Protein AF-A0A3D0JY94-F1 (afdb_monomer_lite)

Radius of gyration: 28.94 Å; chains: 1; bounding box: 72×72×59 Å

Structure (mmCIF, N/CA/C/O backbone):
data_AF-A0A3D0JY94-F1
#
_entry.id   AF-A0A3D0JY94-F1
#
loop_
_atom_site.group_PDB
_atom_site.id
_atom_site.type_symbol
_atom_site.label_atom_id
_atom_site.label_alt_id
_atom_site.label_comp_id
_atom_site.label_asym_id
_atom_site.label_entity_id
_atom_site.label_seq_id
_atom_site.pdbx_PDB_ins_code
_atom_site.Cartn_x
_atom_site.Cartn_y
_atom_site.Cartn_z
_atom_site.occupancy
_atom_site.B_iso_or_equiv
_atom_site.auth_seq_id
_atom_site.auth_comp_id
_atom_site.auth_asym_id
_atom_site.auth_atom_id
_atom_site.pdbx_PDB_model_num
ATOM 1 N N . MET A 1 1 ? 49.012 -56.132 -33.735 1.00 49.56 1 MET A N 1
ATOM 2 C CA . MET A 1 1 ? 49.376 -55.146 -32.696 1.00 49.56 1 MET A CA 1
ATOM 3 C C . MET A 1 1 ? 49.493 -53.777 -33.346 1.00 49.56 1 MET A C 1
ATOM 5 O O . MET A 1 1 ? 50.534 -53.478 -33.905 1.00 49.56 1 MET A O 1
ATOM 9 N N . GLN A 1 2 ? 48.426 -52.984 -33.308 1.00 42.31 2 GLN A N 1
ATOM 10 C CA . GLN A 1 2 ? 48.470 -51.526 -33.438 1.00 42.31 2 GLN A CA 1
ATOM 11 C C . GLN A 1 2 ? 47.321 -51.011 -32.575 1.00 42.31 2 GLN A C 1
ATOM 13 O O . GLN A 1 2 ? 46.149 -51.173 -32.894 1.00 42.31 2 GLN A O 1
ATOM 18 N N . THR A 1 3 ? 47.684 -50.543 -31.389 1.00 49.31 3 THR A N 1
ATOM 19 C CA . THR A 1 3 ? 46.807 -49.867 -30.441 1.00 49.31 3 THR A CA 1
ATOM 20 C C . THR A 1 3 ? 46.633 -48.438 -30.937 1.00 49.31 3 THR A C 1
ATOM 22 O O . THR A 1 3 ? 47.500 -47.601 -30.687 1.00 49.31 3 THR A O 1
ATOM 25 N N . GLU A 1 4 ? 45.559 -48.156 -31.673 1.00 49.81 4 GLU A N 1
ATOM 26 C CA . GLU A 1 4 ? 45.182 -46.770 -31.932 1.00 49.81 4 GLU A CA 1
ATOM 27 C C . GLU A 1 4 ? 44.630 -46.164 -30.643 1.00 49.81 4 GLU A C 1
ATOM 29 O O . GLU A 1 4 ? 43.630 -46.587 -30.065 1.00 49.81 4 GLU A O 1
ATOM 34 N N . SER A 1 5 ? 45.403 -45.198 -30.168 1.00 51.41 5 SER A N 1
ATOM 35 C CA . SER A 1 5 ? 45.159 -44.312 -29.049 1.00 51.41 5 SER A CA 1
ATOM 36 C C . SER A 1 5 ? 43.726 -43.787 -29.030 1.00 51.41 5 SER A C 1
ATOM 38 O O . SER A 1 5 ? 43.324 -43.022 -29.906 1.00 51.41 5 SER A O 1
ATOM 40 N N . SER A 1 6 ? 43.008 -44.141 -27.965 1.00 55.09 6 SER A N 1
ATOM 41 C CA . SER A 1 6 ? 41.777 -43.502 -27.506 1.00 55.09 6 SER A CA 1
ATOM 42 C C . SER A 1 6 ? 42.009 -41.995 -27.328 1.00 55.09 6 SER A C 1
ATOM 44 O O . SER A 1 6 ? 42.451 -41.545 -26.270 1.00 55.09 6 SER A O 1
ATOM 46 N N . GLN A 1 7 ? 41.758 -41.206 -28.376 1.00 57.44 7 GLN A N 1
ATOM 47 C CA . GLN A 1 7 ? 41.778 -39.748 -28.309 1.00 57.44 7 GLN A CA 1
ATOM 48 C C . GLN A 1 7 ? 40.611 -39.287 -27.432 1.00 57.44 7 GLN A C 1
ATOM 50 O O . GLN A 1 7 ? 39.454 -39.326 -27.841 1.00 57.44 7 GLN A O 1
ATOM 55 N N . ALA A 1 8 ? 40.921 -38.860 -26.207 1.00 62.50 8 ALA A N 1
ATOM 56 C CA . ALA A 1 8 ? 39.971 -38.149 -25.364 1.00 62.50 8 ALA A CA 1
ATOM 57 C C . ALA A 1 8 ? 39.478 -36.884 -26.102 1.00 62.50 8 ALA A C 1
ATOM 59 O O . ALA A 1 8 ? 40.292 -36.203 -26.740 1.00 62.50 8 ALA A O 1
ATOM 60 N N . PRO A 1 9 ? 38.173 -36.559 -26.045 1.00 65.00 9 PRO A N 1
ATOM 61 C CA . PRO A 1 9 ? 37.627 -35.403 -26.745 1.00 65.00 9 PRO A CA 1
ATOM 62 C C . PRO A 1 9 ? 38.328 -34.129 -26.260 1.00 65.00 9 PRO A C 1
ATOM 64 O O . PRO A 1 9 ? 38.384 -33.862 -25.060 1.00 65.00 9 PRO A O 1
ATOM 67 N N . ARG A 1 10 ? 38.888 -33.347 -27.192 1.00 62.25 10 ARG A N 1
ATOM 68 C CA . ARG A 1 10 ? 39.460 -32.027 -26.896 1.00 62.25 10 ARG A CA 1
ATOM 69 C C . ARG A 1 10 ? 38.312 -31.100 -26.508 1.00 62.25 10 ARG A C 1
ATOM 71 O O . ARG A 1 10 ? 37.659 -30.538 -27.379 1.00 62.25 10 ARG A O 1
ATOM 78 N N . THR A 1 11 ? 38.058 -30.970 -25.213 1.00 71.00 11 THR A N 1
ATOM 79 C CA . THR A 1 11 ? 37.148 -29.965 -24.667 1.00 71.00 11 THR A CA 1
ATOM 80 C C . THR A 1 11 ? 37.670 -28.588 -25.060 1.00 71.00 11 THR A C 1
ATOM 82 O O . THR A 1 11 ? 38.739 -28.152 -24.626 1.00 71.00 11 THR A O 1
ATOM 85 N N . THR A 1 12 ? 36.949 -27.915 -25.953 1.00 81.50 12 THR A N 1
ATOM 86 C CA . THR A 1 12 ? 37.311 -26.576 -26.414 1.00 81.50 12 THR A CA 1
ATOM 87 C C . THR A 1 12 ? 36.923 -25.579 -25.323 1.00 81.50 12 THR A C 1
ATOM 89 O O . THR A 1 12 ? 35.984 -25.798 -24.560 1.00 81.50 12 THR A O 1
ATOM 92 N N . ARG A 1 13 ? 37.635 -24.450 -25.212 1.00 74.50 13 ARG A N 1
ATOM 93 C CA . ARG A 1 13 ? 37.340 -23.401 -24.212 1.00 74.50 13 ARG A CA 1
ATOM 94 C C . ARG A 1 13 ? 35.876 -22.927 -24.269 1.00 74.50 13 ARG A C 1
ATOM 96 O O . ARG A 1 13 ? 35.315 -22.587 -23.234 1.00 74.50 13 ARG A O 1
ATOM 103 N N . SER A 1 14 ? 35.264 -22.943 -25.455 1.00 77.56 14 SER A N 1
ATOM 104 C CA . SER A 1 14 ? 33.834 -22.683 -25.675 1.00 77.56 14 SER A CA 1
ATOM 105 C C . SER A 1 14 ? 32.925 -23.659 -24.929 1.00 77.56 14 SER A C 1
ATOM 107 O O . SER A 1 14 ? 31.908 -23.251 -24.376 1.00 77.56 14 SER A O 1
ATOM 109 N N . ASP A 1 15 ? 33.307 -24.931 -24.873 1.00 80.69 15 ASP A N 1
ATOM 110 C CA . ASP A 1 15 ? 32.509 -26.005 -24.282 1.00 80.69 15 ASP A CA 1
ATOM 111 C C . ASP A 1 15 ? 32.539 -25.901 -22.756 1.00 80.69 15 ASP A C 1
ATOM 113 O O . ASP A 1 15 ? 31.522 -26.093 -22.096 1.00 80.69 15 ASP A O 1
ATOM 117 N N . LEU A 1 16 ? 33.687 -25.497 -22.196 1.00 81.00 16 LEU A N 1
ATOM 118 C CA . LEU A 1 16 ? 33.836 -25.217 -20.765 1.00 81.00 16 LEU A CA 1
ATOM 119 C C . LEU A 1 16 ? 33.031 -23.983 -20.336 1.00 81.00 16 LEU A C 1
ATOM 121 O O . LEU A 1 16 ? 32.399 -24.004 -19.285 1.00 81.00 16 LEU A O 1
ATOM 125 N N . VAL A 1 17 ? 33.022 -22.922 -21.153 1.00 81.75 17 VAL A N 1
ATOM 126 C CA . VAL A 1 17 ? 32.212 -21.717 -20.894 1.00 81.75 17 VAL A CA 1
ATOM 127 C C . VAL A 1 17 ? 30.720 -22.041 -20.984 1.00 81.75 17 VAL A C 1
ATOM 129 O O . VAL A 1 17 ? 29.965 -21.651 -20.099 1.00 81.75 17 VAL A O 1
ATOM 132 N N . THR A 1 18 ? 30.309 -22.827 -21.980 1.00 83.06 18 THR A N 1
ATOM 133 C CA . THR A 1 18 ? 28.913 -23.263 -22.132 1.00 83.06 18 THR A CA 1
ATOM 134 C C . THR A 1 18 ? 28.481 -24.140 -20.958 1.00 83.06 18 THR A C 1
ATOM 136 O O . THR A 1 18 ? 27.430 -23.902 -20.374 1.00 83.06 18 THR A O 1
ATOM 139 N N . ALA A 1 19 ? 29.303 -25.109 -20.545 1.00 80.94 19 ALA A N 1
ATOM 140 C CA . ALA A 1 19 ? 29.017 -25.952 -19.386 1.00 80.94 19 ALA A CA 1
ATOM 141 C C . ALA A 1 19 ? 28.920 -25.140 -18.083 1.00 80.94 19 ALA A C 1
ATOM 143 O O . ALA A 1 19 ? 28.038 -25.400 -17.267 1.00 80.94 19 ALA A O 1
ATOM 144 N N . LEU A 1 20 ? 29.778 -24.129 -17.908 1.00 82.06 20 LEU A N 1
ATOM 145 C CA . LEU A 1 20 ? 29.729 -23.231 -16.755 1.00 82.06 20 LEU A CA 1
ATOM 146 C C . LEU A 1 20 ? 28.462 -22.362 -16.760 1.00 82.06 20 LEU A C 1
ATOM 148 O O . LEU A 1 20 ? 27.829 -22.217 -15.721 1.00 82.06 20 LEU A O 1
ATOM 152 N N . GLN A 1 21 ? 28.054 -21.839 -17.920 1.00 85.69 21 GLN A N 1
ATOM 153 C CA . GLN A 1 21 ? 26.805 -21.081 -18.067 1.00 85.69 21 GLN A CA 1
ATOM 154 C C . GLN A 1 21 ? 25.567 -21.949 -17.816 1.00 85.69 21 GLN A C 1
ATOM 156 O O . GLN A 1 21 ? 24.609 -21.490 -17.201 1.00 85.69 21 GLN A O 1
ATOM 161 N N . LEU A 1 22 ? 25.583 -23.206 -18.265 1.00 80.44 22 LEU A N 1
ATOM 162 C CA . LEU A 1 22 ? 24.507 -24.158 -17.996 1.00 80.44 22 LEU A CA 1
ATOM 163 C C . LEU A 1 22 ? 24.435 -24.513 -16.507 1.00 80.44 22 LEU A C 1
ATOM 165 O O . LEU A 1 22 ? 23.338 -24.587 -15.967 1.00 80.44 22 LEU A O 1
ATOM 169 N N . ALA A 1 23 ? 25.578 -24.684 -15.837 1.00 81.25 23 ALA A N 1
ATOM 170 C CA . ALA A 1 23 ? 25.629 -24.934 -14.398 1.00 81.25 23 ALA A CA 1
ATOM 171 C C . ALA A 1 23 ? 25.121 -23.732 -13.580 1.00 81.25 23 ALA A C 1
ATOM 173 O O . ALA A 1 23 ? 24.355 -23.913 -12.635 1.00 81.25 23 ALA A O 1
ATOM 174 N N . ASP A 1 24 ? 25.491 -22.510 -13.971 1.00 82.88 24 ASP A N 1
ATOM 175 C CA . ASP A 1 24 ? 25.001 -21.278 -13.346 1.00 82.88 24 ASP A CA 1
ATOM 176 C C . ASP A 1 24 ? 23.485 -21.123 -13.542 1.00 82.88 24 ASP A C 1
ATOM 178 O O . ASP A 1 24 ? 22.738 -20.927 -12.583 1.00 82.88 24 ASP A O 1
ATOM 182 N N . MET A 1 25 ? 22.994 -21.347 -14.764 1.00 81.81 25 MET A N 1
ATOM 183 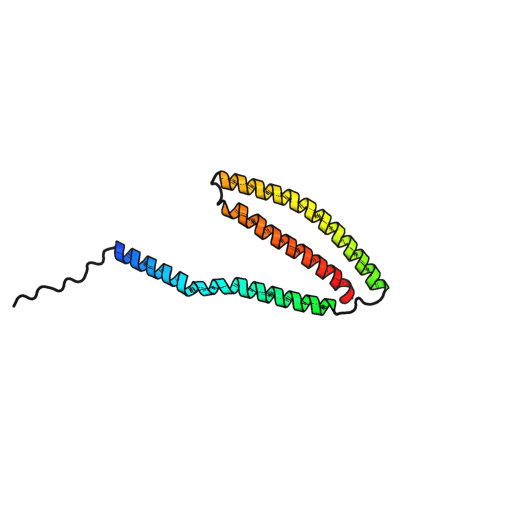C CA . MET A 1 25 ? 21.562 -21.318 -15.069 1.00 81.81 25 MET A CA 1
ATOM 184 C C . MET A 1 25 ? 20.780 -22.413 -14.331 1.00 81.81 25 MET A C 1
ATOM 186 O O . MET A 1 25 ? 19.671 -22.155 -13.861 1.00 81.81 25 MET A O 1
ATOM 190 N N . GLN A 1 26 ? 21.358 -23.606 -14.171 1.00 84.31 26 GLN A N 1
ATOM 191 C CA . GLN A 1 26 ? 20.752 -24.686 -13.394 1.00 84.31 26 GLN A CA 1
ATOM 192 C C . GLN A 1 26 ? 20.608 -24.289 -11.923 1.00 84.31 26 GLN A C 1
ATOM 194 O O . GLN A 1 26 ? 19.547 -24.496 -11.343 1.00 84.31 26 GLN A O 1
ATOM 199 N N . SER A 1 27 ? 21.617 -23.627 -11.349 1.00 82.19 27 SER A N 1
ATOM 200 C CA . SER A 1 27 ? 21.545 -23.140 -9.969 1.00 82.19 27 SER A CA 1
ATOM 201 C C . SER A 1 27 ? 20.410 -22.124 -9.770 1.00 82.19 27 SER A C 1
ATOM 203 O O . SER A 1 27 ? 19.663 -22.205 -8.797 1.00 82.19 27 SER A O 1
ATOM 205 N N . VAL A 1 28 ? 20.196 -21.215 -10.729 1.00 81.50 28 VAL A N 1
ATOM 206 C CA . VAL A 1 28 ? 19.088 -20.245 -10.687 1.00 81.50 28 VAL A CA 1
ATOM 207 C C . VAL A 1 28 ? 17.728 -20.948 -10.739 1.00 81.50 28 VAL A C 1
ATOM 209 O O . VAL A 1 28 ? 16.804 -20.548 -10.028 1.00 81.50 28 VAL A O 1
ATOM 212 N N . ILE A 1 29 ? 17.603 -22.004 -11.547 1.00 83.12 29 ILE A N 1
ATOM 213 C CA . ILE A 1 29 ? 16.381 -22.815 -11.640 1.00 83.12 29 ILE A CA 1
ATOM 214 C C . ILE A 1 29 ? 16.141 -23.581 -10.333 1.00 83.12 29 ILE A C 1
ATOM 216 O O . ILE A 1 29 ? 15.015 -23.602 -9.834 1.00 83.12 29 ILE A O 1
ATOM 220 N N . ASP A 1 30 ? 17.191 -24.138 -9.735 1.00 86.75 30 ASP A N 1
ATOM 221 C CA . ASP A 1 30 ? 17.101 -24.905 -8.493 1.00 86.75 30 ASP A CA 1
ATOM 222 C C . ASP A 1 30 ? 16.669 -24.033 -7.299 1.00 86.75 30 ASP A C 1
ATOM 224 O O . ASP A 1 30 ? 15.986 -24.522 -6.400 1.00 86.75 30 ASP A O 1
ATOM 228 N N . TYR A 1 31 ? 16.990 -22.732 -7.295 1.00 86.38 31 TYR A N 1
ATOM 229 C CA . TYR A 1 31 ? 16.514 -21.769 -6.287 1.00 86.38 31 TYR A CA 1
ATOM 230 C C . TYR A 1 31 ? 15.252 -21.002 -6.701 1.00 86.38 31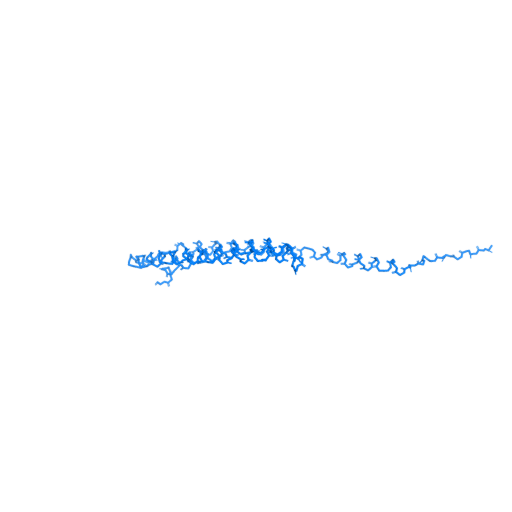 TYR A C 1
ATOM 232 O O . TYR A 1 31 ? 14.755 -20.172 -5.932 1.00 86.38 31 TYR A O 1
ATOM 240 N N . ALA A 1 32 ? 14.680 -21.283 -7.876 1.00 85.94 32 ALA A N 1
ATOM 241 C CA . ALA A 1 32 ? 13.509 -20.566 -8.376 1.00 85.94 32 ALA A CA 1
ATOM 242 C C . ALA A 1 32 ? 12.296 -20.674 -7.427 1.00 85.94 32 ALA A C 1
ATOM 244 O O . ALA A 1 32 ? 11.450 -19.780 -7.379 1.00 85.94 32 ALA A O 1
ATOM 245 N N . TRP A 1 33 ? 12.226 -21.735 -6.617 1.00 87.56 33 TRP A N 1
ATOM 246 C CA . TRP A 1 33 ? 11.152 -21.927 -5.643 1.00 87.56 33 TRP A CA 1
ATOM 247 C C . TRP A 1 33 ? 11.124 -20.849 -4.544 1.00 87.56 33 TRP A C 1
ATOM 249 O O . TRP A 1 33 ? 10.053 -20.548 -4.013 1.00 87.56 33 TRP A O 1
ATOM 259 N N . VAL A 1 34 ? 12.266 -20.226 -4.223 1.00 90.81 34 VAL A N 1
ATOM 260 C CA . VAL A 1 34 ? 12.372 -19.195 -3.173 1.00 90.81 34 VAL A CA 1
ATOM 261 C C . VAL A 1 34 ? 11.533 -17.961 -3.523 1.00 90.81 34 VAL A C 1
ATOM 263 O O . VAL A 1 34 ? 10.965 -17.320 -2.639 1.00 90.81 34 VAL A O 1
ATOM 266 N N . TRP A 1 35 ? 11.352 -17.666 -4.813 1.00 90.94 35 TRP A N 1
ATOM 267 C CA . TRP A 1 35 ? 10.532 -16.541 -5.271 1.00 90.94 35 TRP A CA 1
ATOM 268 C C . TRP A 1 35 ? 9.051 -16.675 -4.889 1.00 90.94 35 TRP A C 1
ATOM 270 O O . TRP A 1 35 ? 8.374 -15.659 -4.729 1.00 90.94 35 TRP A O 1
ATOM 280 N N . PHE A 1 36 ? 8.545 -17.895 -4.656 1.00 92.50 36 PHE A N 1
ATOM 281 C CA . PHE A 1 36 ? 7.169 -18.110 -4.190 1.00 92.50 36 PHE A CA 1
ATOM 282 C C . PHE A 1 36 ? 6.958 -17.742 -2.716 1.00 92.50 36 PHE A C 1
ATOM 284 O O . PHE A 1 36 ? 5.815 -17.557 -2.296 1.00 92.50 36 PHE A O 1
ATOM 291 N N . MET A 1 37 ? 8.021 -17.555 -1.926 1.00 94.44 37 MET A N 1
ATOM 292 C CA . MET A 1 37 ? 7.885 -17.118 -0.533 1.00 94.44 37 MET A CA 1
ATOM 293 C C . MET A 1 37 ? 7.244 -15.729 -0.427 1.00 94.44 37 MET A C 1
ATOM 295 O O . MET A 1 37 ? 6.458 -15.487 0.488 1.00 94.44 37 MET A O 1
ATOM 299 N N . ALA A 1 38 ? 7.526 -14.833 -1.379 1.00 94.38 38 ALA A N 1
ATOM 300 C CA . ALA A 1 38 ? 6.977 -13.480 -1.399 1.00 94.38 38 ALA A CA 1
ATOM 301 C C . ALA A 1 38 ? 5.439 -13.441 -1.558 1.00 94.38 38 ALA A C 1
ATOM 303 O O . ALA A 1 38 ? 4.781 -12.865 -0.687 1.00 94.38 38 ALA A O 1
ATOM 304 N N . PRO A 1 39 ? 4.819 -14.057 -2.590 1.00 95.44 39 PRO A N 1
ATOM 305 C CA . PRO A 1 39 ? 3.362 -14.070 -2.714 1.00 95.44 39 PRO A CA 1
ATOM 306 C C . PRO A 1 39 ? 2.682 -14.847 -1.580 1.00 95.44 39 PRO A C 1
ATOM 308 O O . PRO A 1 39 ? 1.643 -14.407 -1.092 1.00 95.44 39 PRO A O 1
ATOM 311 N N . ILE A 1 40 ? 3.274 -15.951 -1.105 1.00 96.25 40 ILE A N 1
ATOM 312 C CA . ILE A 1 40 ? 2.742 -16.694 0.049 1.00 96.25 40 ILE A CA 1
ATOM 313 C C . ILE A 1 40 ? 2.729 -15.799 1.295 1.00 96.25 40 ILE A C 1
ATOM 315 O O . ILE A 1 40 ? 1.705 -15.690 1.970 1.00 96.25 40 ILE A O 1
ATOM 319 N N . GLY A 1 41 ? 3.834 -15.102 1.568 1.00 96.75 41 GLY A N 1
ATOM 320 C CA . GLY A 1 41 ? 3.935 -14.152 2.673 1.00 96.75 41 GLY A CA 1
ATOM 321 C C . GLY A 1 41 ? 2.926 -13.009 2.562 1.00 96.75 41 GLY A C 1
ATOM 322 O O . GLY A 1 41 ? 2.272 -12.675 3.549 1.00 96.75 41 GLY A O 1
ATOM 323 N N . ALA A 1 42 ? 2.731 -12.455 1.362 1.00 95.56 42 ALA A N 1
ATOM 324 C CA . ALA A 1 42 ? 1.749 -11.400 1.118 1.00 95.56 42 ALA A CA 1
ATOM 325 C C . ALA A 1 42 ? 0.310 -11.858 1.422 1.00 95.56 42 ALA A C 1
ATOM 327 O O . ALA A 1 42 ? -0.443 -11.137 2.081 1.00 95.56 42 ALA A O 1
ATOM 328 N N . VAL A 1 43 ? -0.065 -13.071 1.000 1.00 97.19 43 VAL A N 1
ATOM 329 C CA . VAL A 1 43 ? -1.390 -13.647 1.286 1.00 97.19 43 VAL A CA 1
ATOM 330 C C . VAL A 1 43 ? -1.571 -13.896 2.784 1.00 97.19 43 VAL A C 1
ATOM 332 O O . VAL A 1 43 ? -2.595 -13.507 3.346 1.00 97.19 43 VAL A O 1
ATOM 335 N N . LEU A 1 44 ? -0.578 -14.488 3.454 1.00 97.75 44 LEU A N 1
ATOM 336 C CA . LEU A 1 44 ? -0.630 -14.723 4.901 1.00 97.75 44 LEU A CA 1
ATOM 337 C C . LEU A 1 44 ? -0.757 -13.412 5.689 1.00 97.75 44 LEU A C 1
ATOM 339 O O . LEU A 1 44 ? -1.559 -13.333 6.622 1.00 97.75 44 LEU A O 1
ATOM 343 N N . ALA A 1 45 ? -0.030 -12.368 5.287 1.00 96.75 45 ALA A N 1
ATOM 344 C CA . ALA A 1 45 ? -0.121 -11.048 5.900 1.00 96.75 45 ALA A CA 1
ATOM 345 C C . ALA A 1 45 ? -1.520 -10.430 5.740 1.00 96.75 45 ALA A C 1
ATOM 347 O O . ALA A 1 45 ? -2.068 -9.900 6.706 1.00 96.75 45 ALA A O 1
ATOM 348 N N . LEU A 1 46 ? -2.131 -10.537 4.554 1.00 95.50 46 LEU A N 1
ATOM 349 C CA . LEU A 1 46 ? -3.500 -10.069 4.302 1.00 95.50 46 LEU A CA 1
ATOM 350 C C . LEU A 1 46 ? -4.535 -10.824 5.146 1.00 95.50 46 LEU A C 1
ATOM 352 O O . LEU A 1 46 ? -5.419 -10.196 5.731 1.00 95.50 46 LEU A O 1
ATOM 356 N N . LEU A 1 47 ? -4.411 -12.150 5.255 1.00 97.81 47 LEU A N 1
ATOM 357 C CA . LEU A 1 47 ? -5.291 -12.972 6.093 1.00 97.81 47 LEU A CA 1
ATOM 358 C C . LEU A 1 47 ? -5.179 -12.590 7.572 1.00 97.81 47 LEU A C 1
ATOM 360 O O . LEU A 1 47 ? -6.196 -12.411 8.245 1.00 97.81 47 LEU A O 1
ATOM 364 N N . PHE A 1 48 ? -3.952 -12.414 8.068 1.00 97.31 48 PHE A N 1
ATOM 365 C CA . PHE A 1 48 ? -3.713 -11.968 9.436 1.00 97.31 48 PHE A CA 1
ATOM 366 C C . PHE A 1 48 ? -4.292 -10.570 9.683 1.00 97.31 48 PHE A C 1
ATOM 368 O O . PHE A 1 48 ? -5.031 -10.374 10.647 1.00 97.31 48 PHE A O 1
ATOM 375 N N . ALA A 1 49 ? -4.018 -9.612 8.792 1.00 95.94 49 ALA A N 1
ATOM 376 C CA . ALA A 1 49 ? -4.534 -8.249 8.896 1.00 95.94 49 ALA A CA 1
ATOM 377 C C . ALA A 1 49 ? -6.070 -8.218 8.900 1.00 95.94 49 ALA A C 1
ATOM 379 O O . ALA A 1 49 ? -6.673 -7.494 9.695 1.00 95.94 49 ALA A O 1
ATOM 380 N N . PHE A 1 50 ? -6.712 -9.039 8.064 1.00 95.56 50 PHE A N 1
ATOM 381 C CA . PHE A 1 50 ? -8.166 -9.178 8.032 1.00 95.56 50 PHE A CA 1
ATOM 382 C C . PHE A 1 50 ? -8.721 -9.752 9.343 1.00 95.56 50 PHE A C 1
ATOM 384 O O . PHE A 1 50 ? -9.656 -9.188 9.919 1.00 95.56 50 PHE A O 1
ATOM 391 N N . GLY A 1 51 ? -8.123 -10.834 9.852 1.00 96.69 51 GLY A N 1
ATOM 392 C CA . GLY A 1 51 ? -8.507 -11.434 11.132 1.00 96.69 51 GLY A CA 1
ATOM 393 C C . GLY A 1 51 ? -8.345 -10.463 12.304 1.00 96.69 51 GLY A C 1
ATOM 394 O O . GLY A 1 51 ? -9.264 -10.297 13.109 1.00 96.69 51 GLY A O 1
ATOM 395 N N . PHE A 1 52 ? -7.216 -9.753 12.356 1.00 95.25 52 PHE A N 1
ATOM 396 C CA . PHE A 1 52 ? -6.939 -8.744 13.374 1.00 95.25 52 PHE A CA 1
ATOM 397 C C . PHE A 1 52 ? -7.931 -7.578 13.307 1.00 95.25 52 PHE A C 1
ATOM 399 O O . PHE A 1 52 ? -8.532 -7.217 14.320 1.00 95.25 52 PHE A O 1
ATOM 406 N N . SER A 1 53 ? -8.171 -7.035 12.110 1.00 94.75 53 SER A N 1
ATOM 407 C CA . SER A 1 53 ? -9.141 -5.959 11.897 1.00 94.75 53 SER A CA 1
ATOM 408 C C . SER A 1 53 ? -10.533 -6.360 12.386 1.00 94.75 53 SER A C 1
ATOM 410 O O . SER A 1 53 ? -11.157 -5.621 13.149 1.00 94.75 53 SER A O 1
ATOM 412 N N . ARG A 1 54 ? -10.992 -7.570 12.042 1.00 95.12 54 ARG A N 1
ATOM 413 C CA . ARG A 1 54 ? -12.288 -8.089 12.493 1.00 95.12 54 ARG A CA 1
ATOM 414 C C . ARG A 1 54 ? -12.349 -8.265 14.010 1.00 95.12 54 ARG A C 1
ATOM 416 O O . ARG A 1 54 ? -13.360 -7.912 14.614 1.00 95.12 54 ARG A O 1
ATOM 423 N N . SER A 1 55 ? -11.274 -8.759 14.624 1.00 95.31 55 SER A N 1
ATOM 424 C CA . SER A 1 55 ? -11.178 -8.884 16.081 1.00 95.31 55 SER A CA 1
ATOM 425 C C . SER A 1 55 ? -11.323 -7.526 16.770 1.00 95.31 55 SER A C 1
ATOM 427 O O . SER A 1 55 ? -12.112 -7.396 17.705 1.00 95.31 55 SER A O 1
ATOM 429 N N . VAL A 1 56 ? -10.629 -6.492 16.289 1.00 94.12 56 VAL A N 1
ATOM 430 C CA . VAL A 1 56 ? -10.748 -5.135 16.846 1.00 94.12 56 VAL A CA 1
ATOM 431 C C . VAL A 1 56 ? -12.151 -4.571 16.618 1.00 94.12 56 VAL A C 1
ATOM 433 O O . VAL A 1 56 ? -12.757 -4.070 17.557 1.00 94.12 56 VAL A O 1
ATOM 436 N N . MET A 1 57 ? -12.716 -4.699 15.414 1.00 93.12 57 MET A N 1
ATOM 437 C CA . MET A 1 57 ? -14.045 -4.153 15.098 1.00 93.12 57 MET A CA 1
ATOM 438 C C . MET A 1 57 ? -15.181 -4.802 15.898 1.00 93.12 57 MET A C 1
ATOM 440 O O . MET A 1 57 ? -16.216 -4.170 16.094 1.00 93.12 57 MET A O 1
ATOM 444 N N . SER A 1 58 ? -14.980 -6.027 16.396 1.00 92.44 58 SER A N 1
ATOM 445 C CA . SER A 1 58 ? -15.938 -6.709 17.277 1.00 92.44 58 SER A CA 1
ATOM 446 C C . SER A 1 58 ? -16.049 -6.098 18.681 1.00 92.44 58 SER A C 1
ATOM 448 O O . SER A 1 58 ? -16.997 -6.398 19.404 1.00 92.44 58 SER A O 1
ATOM 450 N N . LYS A 1 59 ? -15.097 -5.247 19.084 1.00 92.19 59 LYS A N 1
ATOM 451 C CA . LYS A 1 59 ? -15.128 -4.547 20.373 1.00 92.19 59 LYS A CA 1
ATOM 452 C C . LYS A 1 59 ? -16.115 -3.377 20.334 1.00 92.19 59 LYS A C 1
ATOM 454 O O . LYS A 1 59 ? -16.269 -2.726 19.297 1.00 92.19 59 LYS A O 1
ATOM 459 N N . SER A 1 60 ? -16.765 -3.117 21.471 1.00 90.38 60 SER A N 1
ATOM 460 C CA . SER A 1 60 ? -17.683 -1.987 21.645 1.00 90.38 60 SER A CA 1
ATOM 461 C C . SER A 1 60 ? -16.949 -0.657 21.500 1.00 90.38 60 SER A C 1
ATOM 463 O O . SER A 1 60 ? -15.817 -0.527 21.953 1.00 90.38 60 SER A O 1
ATOM 465 N N . GLU A 1 61 ? -17.618 0.339 20.925 1.00 88.06 61 GLU A N 1
ATOM 466 C CA . GLU A 1 61 ? -17.087 1.705 20.776 1.00 88.06 61 GLU A CA 1
ATOM 467 C C . GLU A 1 61 ? -17.211 2.563 22.050 1.00 88.06 61 GLU A C 1
ATOM 469 O O . GLU A 1 61 ? -16.918 3.754 22.013 1.00 88.06 61 GLU A O 1
ATOM 474 N N . GLY A 1 62 ? -17.648 1.964 23.162 1.00 90.12 62 GLY A N 1
ATOM 475 C CA . GLY A 1 62 ? -17.787 2.630 24.455 1.00 90.12 62 GLY A CA 1
ATOM 476 C C . GLY A 1 62 ? -19.127 3.345 24.633 1.00 90.12 62 GLY A C 1
ATOM 477 O O . GLY A 1 62 ? -20.157 2.912 24.110 1.00 90.12 62 GLY A O 1
ATOM 478 N N . GLU A 1 63 ? -19.101 4.422 25.415 1.00 93.25 63 GLU A N 1
ATOM 479 C CA . GLU A 1 63 ? -20.261 5.259 25.743 1.00 93.25 63 GLU A CA 1
ATOM 480 C C . GLU A 1 63 ? -20.759 6.083 24.535 1.00 93.25 63 GLU A C 1
ATOM 482 O O . GLU A 1 63 ? -19.973 6.406 23.637 1.00 93.25 63 GLU A O 1
ATOM 487 N N . PRO A 1 64 ? -22.036 6.521 24.510 1.00 92.69 64 PRO A N 1
ATOM 488 C CA . PRO A 1 64 ? -22.602 7.306 23.408 1.00 92.69 64 PRO A CA 1
ATOM 489 C C . PRO A 1 64 ? -21.815 8.582 23.084 1.00 92.69 64 PRO A C 1
ATOM 491 O O . PRO A 1 64 ? -21.724 8.989 21.924 1.00 92.69 64 PRO A O 1
ATOM 494 N N . GLU A 1 65 ? -21.218 9.214 24.097 1.00 93.12 65 GLU A N 1
ATOM 495 C CA . GLU A 1 65 ? -20.373 10.388 23.892 1.00 93.12 65 GLU A CA 1
ATOM 496 C C . GLU A 1 65 ? -19.070 10.047 23.151 1.00 93.12 65 GLU A C 1
ATOM 498 O O . GLU A 1 65 ? -18.665 10.792 22.255 1.00 93.12 65 GLU A O 1
ATOM 503 N N . MET A 1 66 ? -18.458 8.897 23.449 1.00 93.06 66 MET A N 1
ATOM 504 C CA . MET A 1 66 ? -17.241 8.426 22.777 1.00 93.06 66 MET A CA 1
ATOM 505 C C . MET A 1 66 ? -17.512 8.127 21.305 1.00 93.06 66 MET A C 1
ATOM 507 O O . MET A 1 66 ? -16.757 8.572 20.438 1.00 93.06 66 MET A O 1
ATOM 511 N N . VAL A 1 67 ? -18.638 7.468 21.010 1.00 93.19 67 VAL A N 1
ATOM 512 C CA . VAL A 1 67 ? -19.090 7.199 19.635 1.00 93.19 67 VAL A CA 1
ATOM 513 C C . VAL A 1 67 ? -19.271 8.503 18.855 1.00 93.19 67 VAL A C 1
ATOM 515 O O . VAL A 1 67 ? -18.788 8.627 17.730 1.00 93.19 67 VAL A O 1
ATOM 518 N N . ARG A 1 68 ? -19.915 9.510 19.462 1.00 94.50 68 ARG A N 1
ATOM 519 C CA . ARG A 1 68 ? -20.139 10.823 18.835 1.00 94.50 68 ARG A CA 1
ATOM 520 C C . ARG A 1 68 ? -18.826 11.515 18.461 1.00 94.50 68 ARG A C 1
ATOM 522 O O . ARG A 1 68 ? -18.712 12.063 17.365 1.00 94.50 68 ARG A O 1
ATOM 529 N N . ILE A 1 69 ? -17.842 11.499 19.359 1.00 93.88 69 ILE A N 1
ATOM 530 C CA . ILE A 1 69 ? -16.524 12.103 19.115 1.00 93.88 69 ILE A CA 1
ATOM 531 C C . ILE A 1 69 ? -15.779 11.326 18.025 1.00 93.88 69 ILE A C 1
ATOM 533 O O . ILE A 1 69 ? -15.234 11.926 17.097 1.00 93.88 69 ILE A O 1
ATOM 537 N N . ALA A 1 70 ? -15.788 9.996 18.104 1.00 93.75 70 ALA A N 1
ATOM 538 C CA . ALA A 1 70 ? -15.128 9.129 17.137 1.00 93.75 70 ALA A CA 1
ATOM 539 C C . ALA A 1 70 ? -15.663 9.331 15.718 1.00 93.75 70 ALA A C 1
ATOM 541 O O . ALA A 1 70 ? -14.887 9.393 14.764 1.00 93.75 70 ALA A O 1
ATOM 542 N N . GLU A 1 71 ? -16.976 9.489 15.579 1.00 94.62 71 GLU A N 1
ATOM 543 C CA . GLU A 1 71 ? -17.617 9.740 14.295 1.00 94.62 71 GLU A CA 1
ATOM 544 C C . GLU A 1 71 ? -17.185 11.083 13.688 1.00 94.62 71 GLU A C 1
ATOM 546 O O . GLU A 1 71 ? -16.827 11.144 12.511 1.00 94.62 71 GLU A O 1
ATOM 551 N N . ALA A 1 72 ? -17.092 12.143 14.498 1.00 95.81 72 ALA A N 1
ATOM 552 C CA . ALA A 1 72 ? -16.571 13.431 14.039 1.00 95.81 72 ALA A CA 1
ATOM 553 C C . ALA A 1 72 ? -15.113 13.322 13.545 1.00 95.81 72 ALA A C 1
ATOM 555 O O . ALA A 1 72 ? -14.756 13.891 12.509 1.00 95.81 72 ALA A O 1
ATOM 556 N N . VAL A 1 73 ? -14.276 12.537 14.238 1.00 95.31 73 VAL A N 1
ATOM 557 C CA . VAL A 1 73 ? -12.889 12.270 13.819 1.00 95.31 73 VAL A CA 1
ATOM 558 C C . VAL A 1 73 ? -12.844 11.483 12.509 1.00 95.31 73 VAL A C 1
ATOM 560 O O . VAL A 1 73 ? -12.081 11.849 11.615 1.00 95.31 73 VAL A O 1
ATOM 563 N N . ARG A 1 74 ? -13.662 10.433 12.351 1.00 95.50 74 ARG A N 1
ATOM 564 C CA . ARG A 1 74 ? -13.740 9.634 11.111 1.00 95.50 74 ARG A CA 1
ATOM 565 C C . ARG A 1 74 ? -14.116 10.502 9.916 1.00 95.50 74 ARG A C 1
ATOM 567 O O . ARG A 1 74 ? -13.470 10.418 8.871 1.00 95.50 74 ARG A O 1
ATOM 574 N N . GLN A 1 75 ? -15.115 11.367 10.078 1.00 96.44 75 GLN A N 1
ATOM 575 C CA . GLN A 1 75 ? -15.562 12.280 9.027 1.00 96.44 75 GLN A CA 1
ATOM 576 C C . GLN A 1 75 ? -14.472 13.290 8.649 1.00 96.44 75 GLN A C 1
ATOM 578 O O . GLN A 1 75 ? -14.165 13.450 7.465 1.00 96.44 75 GLN A O 1
ATOM 583 N N . GLY A 1 76 ? -13.829 13.917 9.640 1.00 96.44 76 GLY A N 1
ATOM 584 C CA . GLY A 1 76 ? -12.733 14.860 9.405 1.00 96.44 76 GLY A CA 1
ATOM 585 C C . GLY A 1 76 ? -11.527 14.207 8.724 1.00 96.44 76 GLY A C 1
ATOM 586 O O . GLY A 1 76 ? -11.007 14.728 7.735 1.00 96.44 76 GLY A O 1
ATOM 587 N N . ALA A 1 77 ? -11.122 13.027 9.197 1.00 96.62 77 ALA A N 1
ATOM 588 C CA . ALA A 1 77 ? -10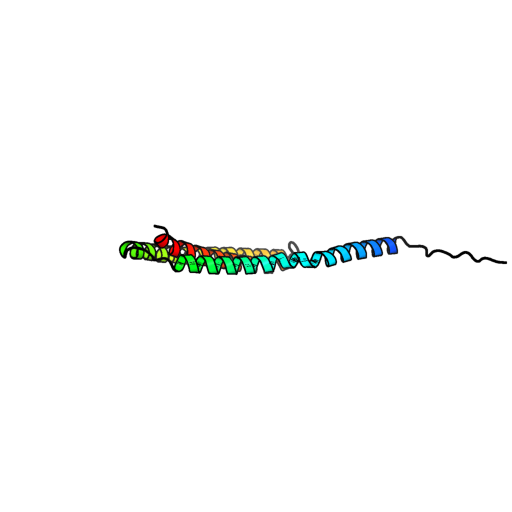.035 12.255 8.608 1.00 96.62 77 ALA A CA 1
ATOM 589 C C . ALA A 1 77 ? -10.330 11.881 7.149 1.00 96.62 77 ALA A C 1
ATOM 591 O O . ALA A 1 77 ? -9.454 11.994 6.291 1.00 96.62 77 ALA A O 1
ATOM 592 N N . MET A 1 78 ? -11.574 11.501 6.838 1.00 95.19 78 MET A N 1
ATOM 593 C CA . MET A 1 78 ? -11.939 11.154 5.467 1.00 95.19 78 MET A CA 1
ATOM 594 C C . MET A 1 78 ? -11.996 12.358 4.534 1.00 95.19 78 MET A C 1
ATOM 596 O O . MET A 1 78 ? -11.508 12.268 3.406 1.00 95.19 78 MET A O 1
ATOM 600 N N . ALA A 1 79 ? -12.486 13.503 5.009 1.00 96.75 79 ALA A N 1
ATOM 601 C CA . ALA A 1 79 ? -12.415 14.751 4.256 1.00 96.75 79 ALA A CA 1
ATOM 602 C C . ALA A 1 79 ? -10.959 15.147 3.946 1.00 96.75 79 ALA A C 1
ATOM 604 O O . ALA A 1 79 ? -10.636 15.522 2.813 1.00 96.75 79 ALA A O 1
ATOM 605 N N . TYR A 1 80 ? -10.065 15.008 4.930 1.00 95.75 80 TYR A N 1
ATOM 606 C CA . TYR A 1 80 ? -8.638 15.265 4.760 1.00 95.75 80 TYR A CA 1
ATOM 607 C C . TYR A 1 80 ? -8.001 14.325 3.735 1.00 95.75 80 TYR A C 1
ATOM 609 O O . TYR A 1 80 ? -7.366 14.795 2.789 1.00 95.75 80 TYR A O 1
ATOM 617 N N . LEU A 1 81 ? -8.211 13.013 3.870 1.00 95.44 81 LEU A N 1
ATOM 618 C CA . LEU A 1 81 ? -7.602 12.025 2.983 1.00 95.44 81 LEU A CA 1
ATOM 619 C C . LEU A 1 81 ? -8.049 12.218 1.535 1.00 95.44 81 LEU A C 1
ATOM 621 O O . LEU A 1 81 ? -7.208 12.222 0.640 1.00 95.44 81 LEU A O 1
ATOM 625 N N . VAL A 1 82 ? -9.339 12.465 1.289 1.00 95.56 82 VAL A N 1
ATOM 626 C CA . VAL A 1 82 ? -9.844 12.759 -0.064 1.00 95.56 82 VAL A CA 1
ATOM 627 C C . VAL A 1 82 ? -9.149 13.988 -0.653 1.00 95.56 82 VAL A C 1
ATOM 629 O O . VAL A 1 82 ? -8.745 13.982 -1.820 1.00 95.56 82 VAL A O 1
ATOM 632 N N . ARG A 1 83 ? -8.957 15.043 0.149 1.00 96.62 83 ARG A N 1
ATOM 633 C CA . ARG A 1 83 ? -8.267 16.251 -0.313 1.00 96.62 83 ARG A CA 1
ATOM 634 C C . ARG A 1 83 ? -6.794 15.986 -0.614 1.00 96.62 83 ARG A C 1
ATOM 636 O O . ARG A 1 83 ? -6.311 16.445 -1.649 1.00 96.62 83 ARG A O 1
ATOM 643 N N . GLN A 1 84 ? -6.100 15.247 0.248 1.00 96.12 84 GLN A N 1
ATOM 644 C CA . GLN A 1 84 ? -4.707 14.865 0.030 1.00 96.12 84 GLN A CA 1
ATOM 645 C C . GLN A 1 84 ? -4.548 14.009 -1.223 1.00 96.12 84 GLN A C 1
ATOM 647 O O . GLN A 1 84 ? -3.699 14.306 -2.057 1.00 96.12 84 GLN A O 1
ATOM 652 N N . TYR A 1 85 ? -5.391 12.988 -1.388 1.00 95.62 85 TYR A N 1
ATOM 653 C CA . TYR A 1 85 ? -5.314 12.053 -2.511 1.00 95.62 85 TYR A CA 1
ATOM 654 C C . TYR A 1 85 ? -5.521 12.769 -3.835 1.00 95.62 85 TYR A C 1
ATOM 656 O O . TYR A 1 85 ? -4.833 12.461 -4.800 1.00 95.62 85 TYR A O 1
ATOM 664 N N . LYS A 1 86 ? -6.384 13.790 -3.875 1.00 95.56 86 LYS A N 1
ATOM 665 C CA . LYS A 1 86 ? -6.538 14.633 -5.062 1.00 95.56 86 LYS A CA 1
ATOM 666 C C . LYS A 1 86 ? -5.226 15.321 -5.456 1.00 95.56 86 LYS A C 1
ATOM 668 O O . LYS A 1 86 ? -4.879 15.336 -6.632 1.00 95.56 86 LYS A O 1
ATOM 673 N N . VAL A 1 87 ? -4.502 15.890 -4.491 1.00 96.38 87 VAL A N 1
ATOM 674 C CA . VAL A 1 87 ? -3.222 16.574 -4.749 1.00 96.38 87 VAL A CA 1
ATOM 675 C C . VAL A 1 87 ? -2.134 15.574 -5.126 1.00 96.38 87 VAL A C 1
ATOM 677 O O . VAL A 1 87 ? -1.459 15.760 -6.137 1.00 96.38 87 VAL A O 1
ATOM 680 N N . VAL A 1 88 ? -2.007 14.489 -4.359 1.00 95.75 88 VAL A N 1
ATOM 681 C CA . VAL A 1 88 ? -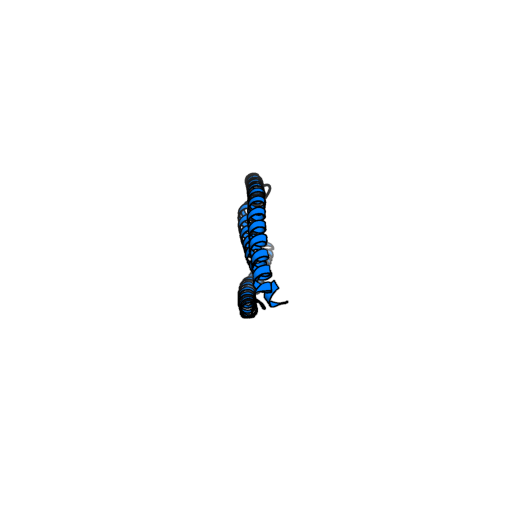1.032 13.422 -4.617 1.00 95.75 88 VAL A CA 1
ATOM 682 C C . VAL A 1 88 ? -1.252 12.820 -5.998 1.00 95.75 88 VAL A C 1
ATOM 684 O O . VAL A 1 88 ? -0.288 12.653 -6.731 1.00 95.75 88 VAL A O 1
ATOM 687 N N . PHE A 1 89 ? -2.499 12.570 -6.399 1.00 95.75 89 PHE A N 1
ATOM 688 C CA . PHE A 1 89 ? -2.822 12.034 -7.719 1.00 95.75 89 PHE A CA 1
ATOM 689 C C . PHE A 1 89 ? -2.346 12.950 -8.854 1.00 95.75 89 PHE A C 1
ATOM 691 O O . PHE A 1 89 ? -1.775 12.464 -9.826 1.00 95.75 89 PHE A O 1
ATOM 698 N N . MET A 1 90 ? -2.511 14.273 -8.720 1.00 96.25 90 MET A N 1
ATOM 699 C CA . MET A 1 90 ? -2.026 15.230 -9.725 1.00 96.25 90 MET A CA 1
ATOM 700 C C . MET A 1 90 ? -0.496 15.207 -9.849 1.00 96.25 90 MET A C 1
ATOM 702 O O . MET A 1 90 ? 0.030 15.125 -10.958 1.00 96.25 90 MET A O 1
ATOM 706 N N . VAL A 1 91 ? 0.221 15.231 -8.722 1.00 96.31 91 VAL A N 1
ATOM 707 C CA . VAL A 1 91 ? 1.695 15.170 -8.713 1.00 96.31 91 VAL A CA 1
ATOM 708 C C . VAL A 1 91 ? 2.190 13.819 -9.232 1.00 96.31 91 VAL A C 1
ATOM 710 O O . VAL A 1 91 ? 3.142 13.756 -10.005 1.00 96.31 91 VAL A O 1
ATOM 713 N N . PHE A 1 92 ? 1.518 12.735 -8.851 1.00 96.69 92 PHE A N 1
ATOM 714 C CA . PHE A 1 92 ? 1.853 11.382 -9.271 1.00 96.69 92 PHE A CA 1
ATOM 715 C C . PHE A 1 92 ? 1.663 11.189 -10.777 1.00 96.69 92 PHE A C 1
ATOM 717 O O . PHE A 1 92 ? 2.516 10.599 -11.431 1.00 96.69 92 PHE A O 1
ATOM 724 N N . PHE A 1 93 ? 0.596 11.744 -11.357 1.00 96.44 93 PHE A N 1
ATOM 725 C CA . PHE A 1 93 ? 0.393 11.710 -12.802 1.00 96.44 93 PHE A CA 1
ATOM 726 C C . PHE A 1 93 ? 1.497 12.468 -13.553 1.00 96.44 93 PHE A C 1
ATOM 728 O O . PHE A 1 93 ? 2.028 11.962 -14.540 1.00 96.44 93 PHE A O 1
ATOM 735 N N . ALA A 1 94 ? 1.900 13.643 -13.054 1.00 97.00 94 ALA A N 1
ATOM 736 C CA . ALA A 1 94 ? 3.022 14.391 -13.619 1.00 97.00 94 ALA A CA 1
ATOM 737 C C . ALA A 1 94 ? 4.337 13.594 -13.545 1.00 97.00 94 ALA A C 1
ATOM 739 O O . ALA A 1 94 ? 5.077 13.537 -14.525 1.00 97.00 94 ALA A O 1
ATOM 740 N N . LEU A 1 95 ? 4.599 12.919 -12.421 1.00 96.00 95 LEU A N 1
ATOM 741 C CA . LEU A 1 95 ? 5.755 12.035 -12.263 1.00 96.00 95 LEU A CA 1
ATOM 742 C C . LEU A 1 95 ? 5.743 10.894 -13.290 1.00 96.00 95 LEU A C 1
ATOM 744 O O . LEU A 1 95 ? 6.751 10.653 -13.947 1.00 96.00 95 LEU A O 1
ATOM 748 N N . VAL A 1 96 ? 4.610 10.208 -13.458 1.00 96.19 96 VAL A N 1
ATOM 749 C CA . VAL A 1 96 ? 4.472 9.111 -14.430 1.00 96.19 96 VAL A CA 1
ATOM 750 C C . VAL A 1 96 ? 4.682 9.611 -15.861 1.00 96.19 96 VAL A C 1
ATOM 752 O O . VAL A 1 96 ? 5.357 8.942 -16.639 1.00 96.19 96 VAL A O 1
ATOM 755 N N . ALA A 1 97 ? 4.181 10.802 -16.199 1.00 96.00 97 ALA A N 1
ATOM 756 C CA . ALA A 1 97 ? 4.419 11.416 -17.504 1.00 96.00 97 ALA A CA 1
ATOM 757 C C . ALA A 1 97 ? 5.914 11.692 -17.747 1.00 96.00 97 ALA A C 1
ATOM 759 O O . ALA A 1 97 ? 6.424 11.385 -18.823 1.00 96.00 97 ALA A O 1
ATOM 760 N N . VAL A 1 98 ? 6.636 12.202 -16.743 1.00 96.06 98 VAL A N 1
ATOM 761 C CA . VAL A 1 98 ? 8.092 12.411 -16.830 1.00 96.06 98 VAL A CA 1
ATOM 762 C C . VAL A 1 98 ? 8.827 11.085 -17.026 1.00 96.06 98 VAL A C 1
ATOM 764 O O . VAL A 1 98 ? 9.668 10.983 -17.917 1.00 96.06 98 VAL A O 1
ATOM 767 N N . LEU A 1 99 ? 8.484 10.053 -16.249 1.00 95.19 99 LEU A N 1
ATOM 768 C CA . LEU A 1 99 ? 9.086 8.722 -16.384 1.00 95.19 99 LEU A CA 1
ATOM 769 C C . LEU A 1 99 ? 8.821 8.104 -17.761 1.00 95.19 99 LEU A C 1
ATOM 771 O O . LEU A 1 99 ? 9.696 7.442 -18.313 1.00 95.19 99 LEU A O 1
ATOM 775 N N . LEU A 1 100 ? 7.641 8.343 -18.338 1.00 95.06 100 LEU A N 1
ATOM 776 C CA . LEU A 1 100 ? 7.316 7.887 -19.685 1.00 95.06 100 LEU A CA 1
ATOM 777 C C . LEU A 1 100 ? 8.190 8.579 -20.738 1.00 95.06 100 LEU A C 1
ATOM 779 O O . LEU A 1 100 ? 8.740 7.900 -21.597 1.00 95.06 100 LEU A O 1
ATOM 783 N N . VAL A 1 101 ? 8.370 9.902 -20.653 1.00 95.69 101 VAL A N 1
ATOM 784 C CA . VAL A 1 101 ? 9.249 10.643 -21.578 1.00 95.69 101 VAL A CA 1
ATOM 785 C C . VAL A 1 101 ? 10.695 10.160 -21.464 1.00 95.69 101 VAL A C 1
ATOM 787 O O . VAL A 1 101 ? 11.329 9.914 -22.485 1.00 95.69 101 VAL A O 1
ATOM 790 N N . LEU A 1 102 ? 11.207 9.959 -20.246 1.00 94.94 102 LEU A N 1
ATOM 791 C CA . LEU A 1 102 ? 12.553 9.408 -20.036 1.00 94.94 102 LEU A CA 1
ATOM 792 C C . LEU A 1 102 ? 12.697 7.990 -20.605 1.00 94.94 102 LEU A C 1
ATOM 794 O O . LEU A 1 102 ? 13.752 7.654 -21.141 1.00 94.94 102 LEU A O 1
ATOM 798 N N . GLY A 1 103 ? 11.635 7.184 -20.527 1.00 93.56 103 GLY A N 1
ATOM 799 C CA . GLY A 1 103 ? 11.584 5.856 -21.132 1.00 93.56 103 GLY A CA 1
ATOM 800 C C . GLY A 1 103 ? 11.599 5.876 -22.661 1.00 93.56 103 GLY A C 1
ATOM 801 O O . GLY A 1 103 ? 12.223 5.020 -23.273 1.00 93.56 103 GLY A O 1
ATOM 802 N N . LEU A 1 104 ? 10.958 6.870 -23.283 1.00 93.12 104 LEU A N 1
ATOM 803 C CA . LEU A 1 104 ? 10.965 7.052 -24.741 1.00 93.12 104 LEU A CA 1
ATOM 804 C C . LEU A 1 104 ? 12.302 7.583 -25.280 1.00 93.12 104 LEU A C 1
ATOM 806 O O . LEU A 1 104 ? 12.583 7.424 -26.462 1.00 93.12 104 LEU A O 1
ATOM 810 N N . LEU A 1 105 ? 13.110 8.224 -24.432 1.00 94.25 105 LEU A N 1
ATOM 811 C CA . LEU A 1 105 ? 14.447 8.724 -24.770 1.00 94.25 105 LEU A CA 1
ATOM 812 C C . LEU A 1 105 ? 15.560 7.692 -24.509 1.00 94.25 105 LEU A C 1
ATOM 814 O O . LEU A 1 105 ? 16.733 8.057 -24.548 1.00 94.25 105 LEU A O 1
ATOM 818 N N . ASP A 1 106 ? 15.208 6.440 -24.188 1.00 91.62 106 ASP A N 1
ATOM 819 C CA . ASP A 1 106 ? 16.135 5.359 -23.812 1.00 91.62 106 ASP A CA 1
ATOM 820 C C . ASP A 1 106 ? 17.060 5.694 -22.620 1.00 91.62 106 ASP A C 1
ATOM 822 O O . ASP A 1 106 ? 18.076 5.040 -22.386 1.00 91.62 106 ASP A O 1
ATOM 826 N N . ILE A 1 107 ? 16.692 6.690 -21.805 1.00 93.31 107 ILE A N 1
ATOM 827 C CA . ILE A 1 107 ? 17.413 7.044 -20.569 1.00 93.31 107 ILE A CA 1
ATOM 828 C C . ILE A 1 107 ? 17.048 6.059 -19.443 1.00 93.31 107 ILE A C 1
ATOM 830 O O . ILE A 1 107 ? 17.838 5.829 -18.527 1.00 93.31 107 ILE A O 1
ATOM 834 N N . GLN A 1 108 ? 15.852 5.463 -19.504 1.00 91.19 108 GLN A N 1
ATOM 835 C CA . GLN A 1 108 ? 15.329 4.541 -18.497 1.00 91.19 108 GLN A CA 1
ATOM 836 C C . GLN A 1 108 ? 14.542 3.388 -19.147 1.00 91.19 108 GLN A C 1
ATOM 838 O O . GLN A 1 108 ? 13.884 3.602 -20.161 1.00 91.19 108 GLN A O 1
ATOM 843 N N . PRO A 1 109 ? 14.528 2.167 -18.575 1.00 91.50 109 PRO A N 1
ATOM 844 C CA . PRO A 1 109 ? 13.675 1.092 -19.074 1.00 91.50 109 PRO A CA 1
ATOM 845 C C . PRO A 1 109 ? 12.187 1.461 -19.027 1.00 91.50 109 PRO A C 1
ATOM 847 O O . PRO A 1 109 ? 11.649 1.830 -17.979 1.00 91.50 109 PRO A O 1
ATOM 850 N N . LEU A 1 110 ? 11.496 1.246 -20.150 1.00 90.56 110 LEU A N 1
ATOM 851 C CA . LEU A 1 110 ? 10.061 1.516 -20.303 1.00 90.56 110 LEU A CA 1
ATOM 852 C C . LEU A 1 110 ? 9.198 0.777 -19.262 1.00 90.56 110 LEU A C 1
ATOM 854 O O . LEU A 1 110 ? 8.156 1.274 -18.837 1.00 90.56 110 LEU A O 1
ATOM 858 N N . TRP A 1 111 ? 9.669 -0.375 -18.774 1.00 91.06 111 TRP A N 1
ATOM 859 C CA . TRP A 1 111 ? 9.022 -1.129 -17.700 1.00 91.06 111 TRP A CA 1
ATOM 860 C C . TRP A 1 111 ? 8.862 -0.340 -16.400 1.00 91.06 111 TRP A C 1
ATOM 862 O O . TRP A 1 111 ? 7.888 -0.561 -15.680 1.00 91.06 111 TRP A O 1
ATOM 872 N N . THR A 1 112 ? 9.752 0.608 -16.087 1.00 91.88 112 THR A N 1
ATOM 873 C CA . THR A 1 112 ? 9.584 1.418 -14.874 1.00 91.88 112 THR A CA 1
ATOM 874 C C . THR A 1 112 ? 8.387 2.359 -14.980 1.00 91.88 112 THR A C 1
ATOM 876 O O . THR A 1 112 ? 7.689 2.558 -13.985 1.00 91.88 112 THR A O 1
ATOM 879 N N . ALA A 1 113 ? 8.091 2.873 -16.178 1.00 90.94 113 ALA A N 1
ATOM 880 C CA . ALA A 1 113 ? 6.916 3.712 -16.409 1.00 90.94 113 ALA A CA 1
ATOM 881 C C . ALA A 1 113 ? 5.601 2.945 -16.175 1.00 90.94 113 ALA A C 1
ATOM 883 O O . ALA A 1 113 ? 4.611 3.554 -15.782 1.00 90.94 113 ALA A O 1
ATOM 884 N N . ALA A 1 114 ? 5.599 1.617 -16.343 1.00 91.50 114 ALA A N 1
ATOM 885 C CA . ALA A 1 114 ? 4.468 0.754 -15.997 1.00 91.50 114 ALA A CA 1
ATOM 886 C C . ALA A 1 114 ? 4.473 0.317 -14.519 1.00 91.50 114 ALA A C 1
ATOM 888 O O . ALA A 1 114 ? 3.425 0.287 -13.874 1.00 91.50 114 ALA A O 1
ATOM 889 N N . GLY A 1 115 ? 5.645 0.008 -13.955 1.00 95.25 115 GLY A N 1
ATOM 890 C CA . GLY A 1 115 ? 5.776 -0.480 -12.579 1.00 95.25 115 GLY A CA 1
ATOM 891 C C . GLY A 1 115 ? 5.429 0.564 -11.513 1.00 95.25 115 GLY A C 1
ATOM 892 O O . GLY A 1 115 ? 4.771 0.238 -10.524 1.00 95.25 115 GLY A O 1
ATOM 893 N N . VAL A 1 116 ? 5.817 1.827 -11.720 1.00 95.62 116 VAL A N 1
ATOM 894 C CA . VAL A 1 116 ? 5.567 2.910 -10.752 1.00 95.62 116 VAL A CA 1
ATOM 895 C C . VAL A 1 116 ? 4.068 3.161 -10.529 1.00 95.62 116 VAL A C 1
ATOM 897 O O . VAL A 1 116 ? 3.662 3.158 -9.367 1.00 95.62 116 VAL A O 1
ATOM 900 N N . PRO A 1 117 ? 3.215 3.310 -11.567 1.00 95.75 117 PRO A N 1
ATOM 901 C CA . PRO A 1 117 ? 1.763 3.414 -11.403 1.00 95.75 117 PRO A CA 1
ATOM 902 C C . PRO A 1 117 ? 1.143 2.279 -10.590 1.00 95.75 117 PRO A C 1
ATOM 904 O O . PRO A 1 117 ? 0.314 2.531 -9.718 1.00 95.75 117 PRO A O 1
ATOM 907 N N . ILE A 1 118 ? 1.565 1.038 -10.848 1.00 96.12 118 ILE A N 1
ATOM 908 C CA . ILE A 1 118 ? 1.044 -0.147 -10.160 1.00 96.12 118 ILE A CA 1
ATOM 909 C C . ILE A 1 118 ? 1.412 -0.087 -8.674 1.00 96.12 118 ILE A C 1
ATOM 911 O O . ILE A 1 118 ? 0.539 -0.205 -7.814 1.00 96.12 118 ILE A O 1
ATOM 915 N N . ALA A 1 119 ? 2.683 0.170 -8.355 1.00 95.19 119 ALA A N 1
ATOM 916 C CA . ALA A 1 119 ? 3.140 0.305 -6.974 1.00 95.19 119 ALA A CA 1
ATOM 917 C C . ALA A 1 119 ? 2.464 1.484 -6.247 1.00 95.19 119 ALA A C 1
ATOM 919 O O . ALA A 1 119 ? 2.042 1.353 -5.096 1.00 95.19 119 ALA A O 1
ATOM 920 N N . GLY A 1 120 ? 2.313 2.624 -6.928 1.00 96.19 120 GLY A N 1
ATOM 921 C CA . GLY A 1 120 ? 1.637 3.807 -6.396 1.00 96.19 120 GLY A CA 1
ATOM 922 C C . GLY A 1 120 ? 0.163 3.557 -6.079 1.00 96.19 120 GLY A C 1
ATOM 923 O O . GLY A 1 120 ? -0.315 3.985 -5.028 1.00 96.19 120 GLY A O 1
ATOM 924 N N . LEU A 1 121 ? -0.540 2.801 -6.928 1.00 96.06 121 LEU A N 1
ATOM 925 C CA . LEU A 1 121 ? -1.926 2.401 -6.687 1.00 96.06 121 LEU A CA 1
ATOM 926 C C . LEU A 1 121 ? -2.055 1.563 -5.409 1.00 96.06 121 LEU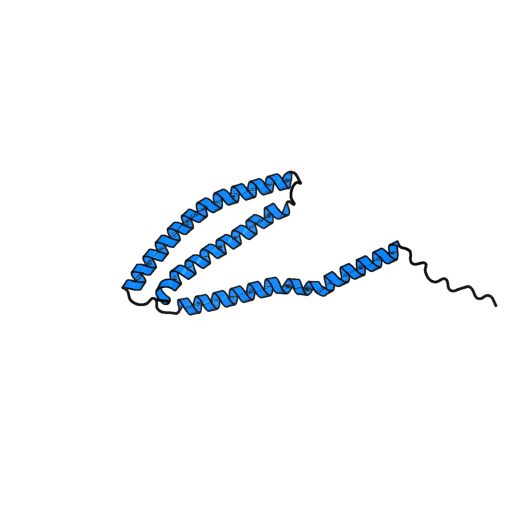 A C 1
ATOM 928 O O . LEU A 1 121 ? -2.881 1.877 -4.551 1.00 96.06 121 LEU A O 1
ATOM 932 N N . PHE A 1 122 ? -1.222 0.530 -5.250 1.00 95.75 122 PHE A N 1
ATOM 933 C CA . PHE A 1 122 ? -1.235 -0.302 -4.042 1.00 95.75 122 PHE A CA 1
ATOM 934 C C . PHE A 1 122 ? -0.862 0.496 -2.787 1.00 95.75 122 PHE A C 1
ATOM 936 O O . PHE A 1 122 ? -1.498 0.324 -1.750 1.00 95.75 122 PHE A O 1
ATOM 943 N N . SER A 1 123 ? 0.093 1.425 -2.883 1.00 96.06 123 SER A N 1
ATOM 944 C CA . SER A 1 123 ? 0.444 2.337 -1.785 1.00 96.06 123 SER A CA 1
ATOM 945 C C . SER A 1 123 ? -0.745 3.205 -1.347 1.00 96.06 123 SER A C 1
ATOM 947 O O . SER A 1 123 ? -1.057 3.291 -0.156 1.00 96.06 123 SER A O 1
ATOM 949 N N . GLY A 1 124 ? -1.479 3.778 -2.308 1.00 95.50 124 GLY A N 1
ATOM 950 C CA . GLY A 1 124 ? -2.706 4.530 -2.034 1.00 95.50 124 GLY A CA 1
ATOM 951 C C . GLY A 1 124 ? -3.805 3.667 -1.404 1.00 95.50 124 GLY A C 1
ATOM 952 O O . GLY A 1 124 ? -4.472 4.082 -0.459 1.00 95.50 124 GLY A O 1
ATOM 953 N N . LEU A 1 125 ? -3.980 2.424 -1.853 1.00 95.25 125 LEU A N 1
ATOM 954 C CA . LEU A 1 125 ? -4.938 1.514 -1.220 1.00 95.25 125 LEU A CA 1
ATOM 955 C C . LEU A 1 125 ? -4.560 1.221 0.240 1.00 95.25 125 LEU A C 1
ATOM 957 O O . LEU A 1 125 ? -5.415 1.310 1.124 1.00 95.25 125 LEU A O 1
ATOM 961 N N . CYS A 1 126 ? -3.283 0.951 0.515 1.00 95.00 126 CYS A N 1
ATOM 962 C CA . CYS A 1 126 ? -2.783 0.735 1.874 1.00 95.00 126 CYS A CA 1
ATOM 963 C C . CYS A 1 126 ? -3.048 1.942 2.788 1.00 95.00 126 CYS A C 1
ATOM 965 O O . CYS A 1 126 ? -3.522 1.767 3.912 1.00 95.00 126 CYS A O 1
ATOM 967 N N . GLY A 1 127 ? -2.801 3.165 2.305 1.00 94.88 127 GLY A N 1
ATOM 968 C CA . GLY A 1 127 ? -3.061 4.389 3.068 1.00 94.88 127 GLY A CA 1
ATOM 969 C C . GLY A 1 127 ? -4.544 4.585 3.404 1.00 94.88 127 GLY A C 1
ATOM 970 O O . GLY A 1 127 ? -4.880 4.919 4.543 1.00 94.88 127 GLY A O 1
ATOM 971 N N . TRP A 1 128 ? -5.438 4.314 2.448 1.00 95.44 128 TRP A N 1
ATOM 972 C CA . TRP A 1 128 ? -6.885 4.398 2.660 1.00 95.44 128 TRP A CA 1
ATOM 973 C C . TRP A 1 128 ? -7.373 3.401 3.718 1.00 95.44 128 TRP A C 1
ATOM 975 O O . TRP A 1 128 ? -8.056 3.782 4.675 1.00 95.44 128 TRP A O 1
ATOM 985 N N . PHE A 1 129 ? -7.013 2.122 3.575 1.00 95.12 129 PHE A N 1
ATOM 986 C CA . PHE A 1 129 ? -7.416 1.089 4.532 1.00 95.12 129 PHE A CA 1
ATOM 987 C C . PHE A 1 129 ? -6.824 1.333 5.922 1.00 95.12 129 PHE A C 1
ATOM 989 O O . PHE A 1 129 ? -7.536 1.193 6.918 1.00 95.12 129 PHE A O 1
ATOM 996 N N . GLY A 1 130 ? -5.561 1.761 5.994 1.00 95.06 130 GLY A N 1
ATOM 997 C CA . GLY A 1 130 ? -4.885 2.078 7.249 1.00 95.06 130 GLY A CA 1
ATOM 998 C C . GLY A 1 130 ? -5.581 3.195 8.024 1.00 95.06 130 GLY A C 1
ATOM 999 O O . GLY A 1 130 ? -5.911 3.016 9.197 1.00 95.06 130 GLY A O 1
ATOM 1000 N N . MET A 1 131 ? -5.889 4.320 7.369 1.00 95.75 131 MET A N 1
ATOM 1001 C CA . MET A 1 131 ? -6.578 5.436 8.027 1.00 95.75 131 MET A CA 1
ATOM 1002 C C . MET A 1 131 ? -7.985 5.046 8.494 1.00 95.75 131 MET A C 1
ATOM 1004 O O . MET A 1 131 ? -8.386 5.382 9.612 1.00 95.75 131 MET A O 1
ATOM 1008 N N . LYS A 1 132 ? -8.728 4.295 7.672 1.00 94.25 132 LYS A N 1
ATOM 1009 C CA . LYS A 1 132 ? -10.059 3.807 8.047 1.00 94.25 132 LYS A CA 1
ATOM 1010 C C . LYS A 1 132 ? -9.991 2.873 9.255 1.00 94.25 132 LYS A C 1
ATOM 1012 O O . LYS A 1 132 ? -10.830 2.971 10.144 1.00 94.25 132 LYS A O 1
ATOM 1017 N N . MET A 1 133 ? -8.997 1.992 9.327 1.00 95.12 133 MET A N 1
ATOM 1018 C CA . MET A 1 133 ? -8.836 1.109 10.481 1.00 95.12 133 MET A CA 1
ATOM 1019 C C . MET A 1 133 ? -8.458 1.891 11.747 1.00 95.12 133 MET A C 1
ATOM 1021 O O . MET A 1 133 ? -9.074 1.685 12.789 1.00 95.12 133 MET A O 1
ATOM 1025 N N . ALA A 1 134 ? -7.509 2.827 11.654 1.00 94.38 134 ALA A N 1
ATOM 1026 C CA . ALA A 1 134 ? -7.052 3.629 12.791 1.00 94.38 134 ALA A CA 1
ATOM 1027 C C . ALA A 1 134 ? -8.177 4.483 13.403 1.00 94.38 134 ALA A C 1
ATOM 1029 O O . ALA A 1 134 ? -8.368 4.497 14.617 1.00 94.38 134 ALA A O 1
ATOM 1030 N N . THR A 1 135 ? -8.968 5.146 12.557 1.00 94.75 135 THR A N 1
ATOM 1031 C CA . THR A 1 135 ? -10.088 6.002 12.992 1.00 94.75 135 THR A CA 1
ATOM 1032 C C . THR A 1 135 ? -11.283 5.215 13.535 1.00 94.75 135 THR A C 1
ATOM 1034 O O . THR A 1 135 ? -12.037 5.724 14.362 1.00 94.75 135 THR A O 1
ATOM 1037 N N . ASN A 1 136 ? -11.465 3.961 13.114 1.00 92.44 136 ASN A N 1
ATOM 1038 C CA . ASN A 1 136 ? -12.450 3.074 13.734 1.00 92.44 136 ASN A CA 1
ATOM 1039 C C . ASN A 1 136 ? -11.937 2.468 15.049 1.00 92.44 136 ASN A C 1
ATOM 1041 O O . ASN A 1 136 ? -12.724 2.237 15.965 1.00 92.44 136 ASN A O 1
ATOM 1045 N N . ALA A 1 137 ? -10.636 2.210 15.167 1.00 93.19 137 ALA A N 1
ATOM 1046 C CA . ALA A 1 137 ? -10.055 1.593 16.355 1.00 93.19 137 ALA A CA 1
ATOM 1047 C C . ALA A 1 137 ? -9.965 2.538 17.564 1.00 93.19 137 ALA A C 1
ATOM 1049 O O . ALA A 1 137 ? -10.074 2.059 18.687 1.00 93.19 137 ALA A O 1
ATOM 1050 N N . SER A 1 138 ? -9.804 3.850 17.360 1.00 90.19 138 SER A N 1
ATOM 1051 C CA . SER A 1 138 ? -9.540 4.819 18.441 1.00 90.19 138 SER A CA 1
ATOM 1052 C C . SER A 1 138 ? -10.559 4.775 19.587 1.00 90.19 138 SER A C 1
ATOM 1054 O O . SER A 1 138 ? -10.173 4.711 20.750 1.00 90.19 138 SER A O 1
ATOM 1056 N N . ALA A 1 139 ? -11.854 4.718 19.270 1.00 89.25 139 ALA A N 1
ATOM 1057 C CA . ALA A 1 139 ? -12.929 4.654 20.267 1.00 89.25 139 ALA A CA 1
ATOM 1058 C C . ALA A 1 139 ? -13.013 3.318 21.017 1.00 89.25 139 ALA A C 1
ATOM 1060 O O . ALA A 1 139 ? -13.700 3.213 22.01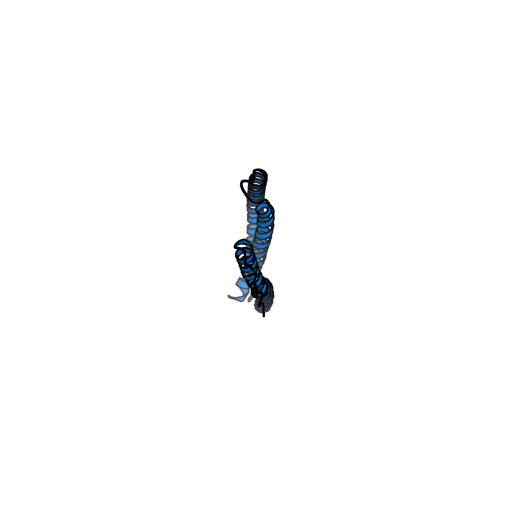8 1.00 89.25 139 ALA A O 1
ATOM 1061 N N . ARG A 1 140 ? -12.357 2.275 20.501 1.00 90.38 140 ARG A N 1
ATOM 1062 C CA . ARG A 1 140 ? -12.374 0.918 21.069 1.00 90.38 140 ARG A CA 1
ATOM 1063 C C . ARG A 1 140 ? -11.180 0.652 21.986 1.00 90.38 140 ARG A C 1
ATOM 1065 O O . ARG A 1 140 ? -11.088 -0.424 22.570 1.00 90.38 140 ARG A O 1
ATOM 1072 N N . THR A 1 141 ? -10.230 1.585 22.037 1.00 86.12 141 THR A N 1
ATOM 1073 C CA . THR A 1 141 ? -9.012 1.505 22.859 1.00 86.12 141 THR A CA 1
ATOM 1074 C C . THR A 1 141 ? -9.028 2.441 24.062 1.00 86.12 141 THR A C 1
ATOM 1076 O O . THR A 1 141 ? -8.182 2.293 24.939 1.00 86.12 141 THR A O 1
ATOM 1079 N N . THR A 1 142 ? -9.933 3.420 24.068 1.00 70.50 142 THR A N 1
ATOM 1080 C CA . THR A 1 142 ? -10.188 4.340 25.186 1.00 70.50 142 THR A CA 1
ATOM 1081 C C . THR A 1 142 ? -11.385 3.827 25.963 1.00 70.50 142 THR A C 1
ATOM 1083 O O . THR A 1 142 ? -11.346 3.925 27.205 1.00 70.50 142 THR A O 1
#

Sequence (142 aa):
MQTESSQAPRTTRSDLVTALQLADMQSVIDYAWVWFMAPIGAVLALLFAFGFSRSVMSKSEGEPEMVRIAEAVRQGAMAYLVRQYKVVFMVFFALVAVLLVLGLLDIQPLWTAAGVPIAGLFSGLCGWFGMKMATNASARTT

Secondary structure (DSSP, 8-state):
------------HHHHHHHHHHHHHHHHHHTGGGGGHHHHHHHHHHHHHHHHHHHHHTS---SHHHHHHHHHHHHHHHHHHHHHHHHHHHHHHHHHHHHHHHHHTTSS-HHHHHHHHHHHHHHHHHHHHHHHHHHHHGGGT-

Foldseek 3Di:
DDDDDPDDDPCDPVNVVVVVVVVVVVVCVVCVVVVVVVVVVVVVVVVVVVVVLVVLLPFDLDDPVSVVVLVVVLVVLVVVLVVVCVVVVVVLVVVLVVVCVCCVVVVDPNVVSVVSVVVVVVVSVCVVVVSNSVSSNPSRVD

pLDDT: mean 89.45, std 11.24, range [42.31, 97.81]